Protein AF-A0A7S3GK81-F1 (afdb_monomer_lite)

Sequence (150 aa):
MAAMVVRIVAARHLLQRGFQVSLCLGKEPTREPFTTLRSLAQQNGALMVAGIGELFQNSDVVLDCVFGFSFRIGDGNDCGIRPPYDGIVRELARRSRKGFPILAVDVPSGWDVEKGDILATGYYPSGLCSLSVFTCLEEVTFFHFGLPKS

pLDDT: mean 75.1, std 20.11, range [24.05, 96.0]

InterPro domains:
  IPR004443 YjeF N-terminal domain [PF03853] (8-121)
  IPR004443 YjeF N-terminal domain [PS51385] (1-150)
  IPR036652 YjeF N-terminal domain superfamily [G3DSA:3.40.50.10260] (8-142)
  IPR036652 YjeF N-terminal domain superfamily [SSF64153] (8-133)

Foldseek 3Di:
DVLLVVVLVVLLVCLVVVDAAEDEDQDDDDDPPNVVSVVVSVVSHYHYDDDPVVCLVPDQEEEASPDAQPDDQDDPPDGFDDPPVLVVLLVQLVCVVVVRAYEYEHARPGAHNPHGNPVPSNHDHPYYHHDDDPDDPPDPPPPCPDDPDD

Organism: NCBI:txid652834

Secondary structure (DSSP, 8-state):
-HHHHHHHHHHHHHHTTT---EE--SS---STTHHHHHHHHHHTTPEE-S-HHHHTTS-S-EEE-S--TT--S-STT--SPPTTHHHHHHHHHHHHTTT--EEEESS-TT-BTTTB-TT------SEEE--SSS---TT-----------

Structure (mmCIF, N/CA/C/O backbone):
data_AF-A0A7S3GK81-F1
#
_entry.id   AF-A0A7S3GK81-F1
#
loop_
_atom_site.group_PDB
_atom_site.id
_atom_site.type_symbol
_atom_site.label_atom_id
_atom_site.label_alt_id
_atom_site.label_comp_id
_atom_site.label_asym_id
_atom_site.label_entity_id
_atom_site.label_seq_id
_atom_site.pdbx_PDB_ins_code
_atom_site.Cartn_x
_atom_site.Cartn_y
_atom_site.Cartn_z
_atom_site.occupancy
_atom_site.B_iso_or_equiv
_atom_site.auth_seq_id
_atom_site.auth_comp_id
_atom_site.auth_asym_id
_atom_site.auth_atom_id
_atom_site.pdbx_PDB_model_num
ATOM 1 N N . MET A 1 1 ? 8.875 8.539 -6.507 1.00 36.03 1 MET A N 1
ATOM 2 C CA . MET A 1 1 ? 8.961 9.653 -5.529 1.00 36.03 1 MET A CA 1
ATOM 3 C C . MET A 1 1 ? 7.574 10.227 -5.223 1.00 36.03 1 MET A C 1
ATOM 5 O O . MET A 1 1 ? 7.197 10.226 -4.060 1.00 36.03 1 MET A O 1
ATOM 9 N N . ALA A 1 2 ? 6.768 10.587 -6.232 1.00 30.19 2 ALA A N 1
ATOM 10 C CA . ALA A 1 2 ? 5.379 11.046 -6.054 1.00 30.19 2 ALA A CA 1
ATOM 11 C C . ALA A 1 2 ? 4.470 10.049 -5.298 1.00 30.19 2 ALA A C 1
ATOM 13 O O . ALA A 1 2 ? 3.745 10.442 -4.388 1.00 30.19 2 ALA A O 1
ATOM 14 N N . ALA A 1 3 ? 4.589 8.746 -5.583 1.00 38.22 3 ALA A N 1
ATOM 15 C CA . ALA A 1 3 ? 3.750 7.714 -4.966 1.00 38.22 3 ALA A CA 1
ATOM 16 C C . ALA A 1 3 ? 3.855 7.634 -3.431 1.00 38.22 3 ALA A C 1
ATOM 18 O O . ALA A 1 3 ? 2.890 7.232 -2.797 1.00 38.22 3 ALA A O 1
ATOM 19 N N . MET A 1 4 ? 4.988 8.016 -2.819 1.00 46.38 4 MET A N 1
ATOM 20 C CA . MET A 1 4 ? 5.152 8.001 -1.354 1.00 46.38 4 MET A CA 1
ATOM 21 C C . MET A 1 4 ? 4.519 9.233 -0.683 1.00 46.38 4 MET A C 1
ATOM 23 O O . MET A 1 4 ? 4.042 9.125 0.443 1.00 46.38 4 MET A O 1
ATOM 27 N N . VAL A 1 5 ? 4.435 10.371 -1.388 1.00 47.31 5 VAL A N 1
ATOM 28 C CA . VAL A 1 5 ? 3.735 11.576 -0.903 1.00 47.31 5 VAL A CA 1
ATOM 29 C C . VAL A 1 5 ? 2.234 11.305 -0.806 1.00 47.31 5 VAL A C 1
ATOM 31 O O . VAL A 1 5 ? 1.622 11.579 0.223 1.00 47.31 5 VAL A O 1
ATOM 34 N N . VAL A 1 6 ? 1.655 10.699 -1.848 1.00 56.12 6 VAL A N 1
ATOM 35 C CA . VAL A 1 6 ? 0.220 10.381 -1.926 1.00 56.12 6 VAL A CA 1
ATOM 36 C C . VAL A 1 6 ? -0.238 9.520 -0.743 1.00 56.12 6 VAL A C 1
ATOM 38 O O . VAL A 1 6 ? -1.256 9.836 -0.129 1.00 56.12 6 VAL A O 1
ATOM 41 N N . ARG A 1 7 ? 0.531 8.486 -0.360 1.00 68.94 7 ARG A N 1
ATOM 42 C CA . ARG A 1 7 ? 0.154 7.563 0.740 1.00 68.94 7 ARG A CA 1
ATOM 43 C C . ARG A 1 7 ? -0.020 8.299 2.061 1.00 68.94 7 ARG A C 1
ATOM 45 O O . ARG A 1 7 ? -0.989 8.076 2.777 1.00 68.94 7 ARG A O 1
ATOM 52 N N . ILE A 1 8 ? 0.931 9.177 2.378 1.00 67.81 8 ILE A N 1
ATOM 53 C CA . ILE A 1 8 ? 0.986 9.833 3.686 1.00 67.81 8 ILE A CA 1
ATOM 54 C C . ILE A 1 8 ? 0.012 11.019 3.748 1.00 67.81 8 ILE A C 1
ATOM 56 O O . ILE A 1 8 ? -0.610 11.269 4.780 1.00 67.81 8 ILE A O 1
ATOM 60 N N . VAL A 1 9 ? -0.194 11.713 2.627 1.00 75.00 9 VAL A N 1
ATOM 61 C CA . VAL A 1 9 ? -1.208 12.771 2.529 1.00 75.00 9 VAL A CA 1
ATOM 62 C C . VAL A 1 9 ? -2.621 12.195 2.661 1.00 75.00 9 VAL A C 1
ATOM 64 O O . VAL A 1 9 ? -3.424 12.749 3.416 1.00 75.00 9 VAL A O 1
ATOM 67 N N . ALA A 1 10 ? -2.918 11.071 1.998 1.00 76.12 10 ALA A N 1
ATOM 68 C CA . ALA A 1 10 ? -4.203 10.383 2.131 1.00 76.12 10 ALA A CA 1
ATOM 69 C C . ALA A 1 10 ? -4.480 9.984 3.590 1.00 76.12 10 ALA A C 1
ATOM 71 O O . ALA A 1 10 ? -5.554 10.276 4.113 1.00 76.12 10 ALA A O 1
ATOM 72 N N . ALA A 1 11 ? -3.480 9.424 4.276 1.00 74.69 11 ALA A N 1
ATOM 73 C CA . ALA A 1 11 ? -3.572 9.056 5.687 1.00 74.69 11 ALA A CA 1
ATOM 74 C C . ALA A 1 11 ? -3.976 10.236 6.585 1.00 74.69 11 ALA A C 1
ATOM 76 O O . ALA A 1 11 ? -4.930 10.135 7.355 1.00 74.69 11 ALA A O 1
ATOM 77 N N . ARG A 1 12 ? -3.318 11.394 6.431 1.00 77.62 12 ARG A N 1
ATOM 78 C CA . ARG A 1 12 ? -3.671 12.615 7.177 1.00 77.62 12 ARG A CA 1
ATOM 79 C C . ARG A 1 12 ? -5.117 13.049 6.913 1.00 77.62 12 ARG A C 1
ATOM 81 O O . ARG A 1 12 ? -5.823 13.445 7.835 1.00 77.62 12 ARG A O 1
ATOM 88 N N . HIS A 1 13 ? -5.562 12.983 5.662 1.00 80.56 13 HIS A N 1
ATOM 89 C CA . HIS A 1 13 ? -6.921 13.368 5.281 1.00 80.56 13 HIS A CA 1
ATOM 90 C C . HIS A 1 13 ? -8.006 12.415 5.794 1.00 80.56 13 HIS A C 1
ATOM 92 O O . HIS A 1 13 ? -9.138 12.861 5.989 1.00 80.56 13 HIS A O 1
ATOM 98 N N . LEU A 1 14 ? -7.685 11.137 5.992 1.00 81.38 14 LEU A N 1
ATOM 99 C CA . LEU A 1 14 ? -8.579 10.154 6.606 1.00 81.38 14 LEU A CA 1
ATOM 100 C C . LEU A 1 14 ? -8.689 10.382 8.118 1.00 81.38 14 LEU A C 1
ATOM 102 O O 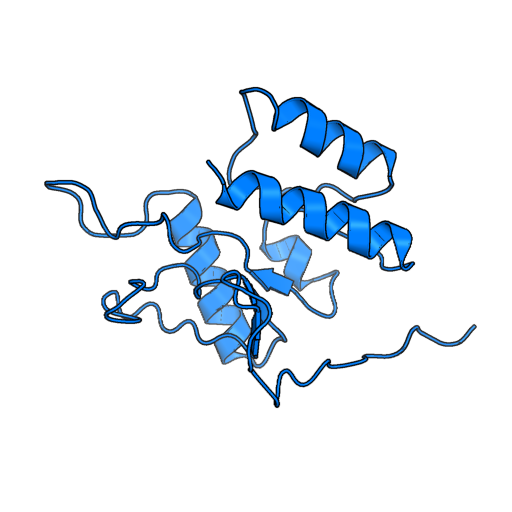. LEU A 1 14 ? -9.801 10.452 8.636 1.00 81.38 14 LEU A O 1
ATOM 106 N N . LEU A 1 15 ? -7.564 10.624 8.797 1.00 79.25 15 LEU A N 1
ATOM 107 C CA . LEU A 1 15 ? -7.544 10.973 10.225 1.00 79.25 15 LEU A CA 1
ATOM 108 C C . LEU A 1 15 ? -8.389 12.221 10.515 1.00 79.25 15 LEU A C 1
ATOM 110 O O . LEU A 1 15 ? -9.230 12.217 11.407 1.00 79.25 15 LEU A O 1
ATOM 114 N N . GLN A 1 16 ? -8.249 13.270 9.697 1.00 80.88 16 GLN A N 1
ATOM 115 C CA . GLN A 1 16 ? -9.050 14.498 9.817 1.00 80.88 16 GLN A CA 1
ATOM 116 C C . GLN A 1 16 ? -10.557 14.285 9.608 1.00 80.88 16 GLN A C 1
ATOM 118 O O . GLN A 1 16 ? -11.353 15.123 10.020 1.00 80.88 16 GLN A O 1
ATOM 123 N N . ARG A 1 17 ? -10.952 13.185 8.959 1.00 83.75 17 ARG A N 1
ATOM 124 C CA . ARG A 1 17 ? -12.353 12.796 8.753 1.00 83.75 17 ARG A CA 1
ATOM 125 C C . ARG A 1 17 ? -12.864 11.822 9.821 1.00 83.75 17 ARG A C 1
ATOM 127 O O . ARG A 1 17 ? -13.995 11.365 9.710 1.00 83.75 17 ARG A O 1
ATOM 134 N N . GLY A 1 18 ? -12.057 11.520 10.840 1.00 84.69 18 GLY A N 1
ATOM 135 C CA . GLY A 1 18 ? -12.430 10.652 11.958 1.00 84.69 18 GLY A CA 1
ATOM 136 C C . GLY A 1 18 ? -12.191 9.160 11.722 1.00 84.69 18 GLY A C 1
ATOM 137 O O . GLY A 1 18 ? -12.636 8.350 12.531 1.00 84.69 18 GLY A O 1
ATOM 138 N N . PHE A 1 19 ? -11.496 8.773 10.647 1.00 82.56 19 PHE A N 1
ATOM 139 C CA . PHE A 1 19 ? -11.122 7.374 10.434 1.00 82.56 19 PHE A CA 1
ATOM 140 C C . PHE A 1 19 ? -9.934 6.981 11.310 1.00 82.56 19 PHE A C 1
ATOM 142 O O . PHE A 1 19 ? -8.991 7.756 11.481 1.00 82.56 19 PHE A O 1
ATOM 149 N N . GLN A 1 20 ? -9.938 5.736 11.787 1.00 83.56 20 GLN A N 1
ATOM 150 C CA . GLN A 1 20 ? -8.742 5.112 12.343 1.00 83.56 20 GLN A CA 1
ATOM 151 C C . GLN A 1 20 ? -7.835 4.678 11.192 1.00 83.56 20 GLN A C 1
ATOM 153 O O . GLN A 1 20 ? -8.278 4.003 10.264 1.00 83.56 20 GLN A O 1
ATOM 158 N N . VAL A 1 21 ? -6.569 5.090 11.230 1.00 85.31 21 VAL A N 1
ATOM 159 C CA . VAL A 1 21 ? -5.626 4.834 10.139 1.00 85.31 21 VAL A CA 1
ATOM 160 C C . VAL A 1 21 ? -4.420 4.078 10.664 1.00 85.31 21 VAL A C 1
ATOM 162 O O . VAL A 1 21 ? -3.696 4.570 11.529 1.00 85.31 21 VAL A O 1
ATOM 165 N N . SER A 1 22 ? -4.176 2.912 10.071 1.00 86.06 22 SER A N 1
ATOM 166 C CA . SER A 1 22 ? -2.946 2.146 10.247 1.00 86.06 22 SER A CA 1
ATOM 167 C C . SER A 1 22 ? -2.071 2.263 8.999 1.00 86.06 22 SER A C 1
ATOM 169 O O . SER A 1 22 ? -2.560 2.184 7.872 1.00 86.06 22 SER A O 1
ATOM 171 N N . LEU A 1 23 ? -0.767 2.452 9.189 1.00 84.69 23 LEU A N 1
ATOM 172 C CA . LEU A 1 23 ? 0.220 2.616 8.127 1.00 84.69 23 LEU A CA 1
ATOM 173 C C . LEU A 1 23 ? 1.264 1.504 8.178 1.00 84.69 23 LEU A C 1
ATOM 175 O O . LEU A 1 23 ? 2.040 1.410 9.127 1.00 84.69 23 LEU A O 1
ATOM 179 N N . CYS A 1 24 ? 1.330 0.711 7.107 1.00 83.69 24 CYS A N 1
ATOM 180 C CA . CYS A 1 24 ? 2.445 -0.193 6.842 1.00 83.69 24 CYS A CA 1
ATOM 181 C C . CYS A 1 24 ? 3.315 0.397 5.733 1.00 83.69 24 CYS A C 1
ATOM 183 O O . CYS A 1 24 ? 2.849 0.628 4.614 1.00 83.69 24 CYS A O 1
ATOM 185 N N . LEU A 1 25 ? 4.587 0.642 6.033 1.00 80.88 25 LEU A N 1
ATOM 186 C CA . LEU A 1 25 ? 5.556 1.109 5.050 1.00 80.88 25 LEU A CA 1
ATOM 187 C C . LEU A 1 25 ? 6.423 -0.075 4.627 1.00 80.88 25 LEU A C 1
ATOM 189 O O . LEU A 1 25 ? 7.113 -0.661 5.451 1.00 80.88 25 LEU A O 1
ATOM 193 N N . GLY A 1 26 ? 6.430 -0.406 3.331 1.00 75.31 26 GLY A N 1
ATOM 194 C CA . GLY A 1 26 ? 7.291 -1.481 2.817 1.00 75.31 26 GLY A CA 1
ATOM 195 C C . GLY A 1 26 ? 8.787 -1.193 2.986 1.00 75.31 26 GLY A C 1
ATOM 196 O O . GLY A 1 26 ? 9.600 -2.109 3.020 1.00 75.31 26 GLY A O 1
ATOM 197 N N . LYS A 1 27 ? 9.159 0.084 3.116 1.00 80.00 27 LYS A N 1
ATOM 198 C CA . LYS A 1 27 ? 10.506 0.517 3.477 1.00 80.00 27 LYS A CA 1
ATOM 199 C C . LYS A 1 27 ? 10.433 1.818 4.260 1.00 80.00 27 LYS A C 1
ATOM 201 O O . LYS A 1 27 ? 9.642 2.701 3.927 1.00 80.00 27 LYS A O 1
ATOM 206 N N . GLU A 1 28 ? 11.304 1.943 5.251 1.00 80.25 28 GLU A N 1
ATOM 207 C CA . GLU A 1 28 ? 11.457 3.170 6.021 1.00 80.25 28 GLU A CA 1
ATOM 208 C C . GLU A 1 28 ? 11.939 4.335 5.134 1.00 80.25 28 GLU A C 1
ATOM 210 O O . GLU A 1 28 ? 12.927 4.181 4.400 1.00 80.25 28 GLU A O 1
ATOM 215 N N . PRO A 1 29 ? 11.256 5.498 5.156 1.00 81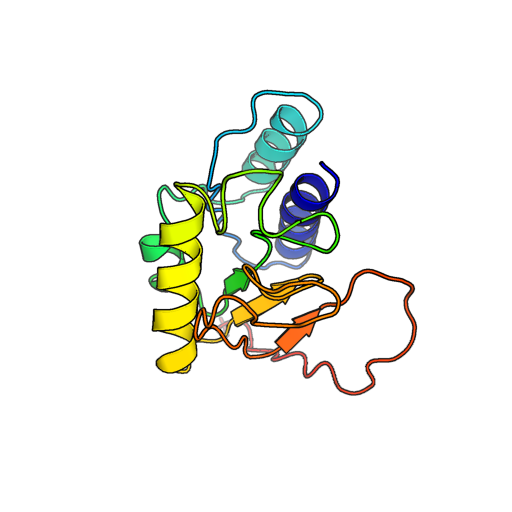.44 29 PRO A N 1
ATOM 216 C CA . PRO A 1 29 ? 11.710 6.672 4.431 1.00 81.44 29 PRO A CA 1
ATOM 217 C C . PRO A 1 29 ? 12.991 7.205 5.073 1.00 81.44 29 PRO A C 1
ATOM 219 O O . PRO A 1 29 ? 13.066 7.383 6.284 1.00 81.44 29 PRO A O 1
ATOM 222 N N . THR A 1 30 ? 13.995 7.496 4.248 1.00 83.00 30 THR A N 1
ATOM 223 C CA . THR A 1 30 ? 15.297 8.022 4.697 1.00 83.00 30 THR A CA 1
ATOM 224 C C . THR A 1 30 ? 15.613 9.411 4.150 1.00 83.00 30 THR A C 1
ATOM 226 O O . THR A 1 30 ? 16.681 9.951 4.415 1.00 83.00 30 THR A O 1
ATOM 229 N N . ARG A 1 31 ? 14.717 9.981 3.337 1.00 82.38 31 ARG A N 1
ATOM 230 C CA . ARG A 1 31 ? 14.918 11.261 2.651 1.00 82.38 31 ARG A CA 1
ATOM 231 C C . ARG A 1 31 ? 13.740 12.186 2.902 1.00 82.38 31 ARG A C 1
ATOM 233 O O . ARG A 1 31 ? 12.594 11.736 2.899 1.00 82.38 31 ARG A O 1
ATOM 240 N N . GLU A 1 32 ? 14.022 13.477 3.008 1.00 83.00 32 GLU A N 1
ATOM 241 C CA . GLU A 1 32 ? 12.988 14.507 2.986 1.00 83.00 32 GLU A CA 1
ATOM 242 C C . GLU A 1 32 ? 12.306 14.586 1.604 1.00 83.00 32 GLU A C 1
ATOM 244 O O . GLU A 1 32 ? 12.926 14.248 0.589 1.00 83.00 32 GLU A O 1
ATOM 249 N N . PRO A 1 33 ? 11.024 14.994 1.538 1.00 83.12 33 PRO A N 1
ATOM 250 C CA . PRO A 1 33 ? 10.151 15.375 2.661 1.00 83.12 33 PRO A CA 1
ATOM 251 C C . PRO A 1 33 ? 9.497 14.181 3.395 1.00 83.12 33 PRO A C 1
ATOM 253 O O . PRO A 1 33 ? 8.591 14.355 4.205 1.00 83.12 33 PRO A O 1
ATOM 256 N N . PHE A 1 34 ? 9.868 12.939 3.077 1.00 80.50 34 PHE A N 1
ATOM 257 C CA . PHE A 1 34 ? 9.091 11.755 3.464 1.00 80.50 34 PHE A CA 1
ATOM 258 C C . PHE A 1 34 ? 9.228 11.349 4.926 1.00 80.50 34 PHE A C 1
ATOM 260 O O . PHE A 1 34 ? 8.268 10.860 5.518 1.00 80.50 34 PHE A O 1
ATOM 267 N N . THR A 1 35 ? 10.410 11.552 5.495 1.00 85.62 35 THR A N 1
ATOM 268 C CA . THR A 1 35 ? 10.664 11.436 6.933 1.00 85.62 35 THR A CA 1
ATOM 269 C C . THR A 1 35 ? 9.756 12.390 7.704 1.00 85.62 35 THR A C 1
ATOM 271 O O . THR A 1 35 ? 9.003 11.931 8.562 1.00 85.62 35 THR A O 1
ATOM 274 N N . THR A 1 36 ? 9.704 13.669 7.310 1.00 86.06 36 THR A N 1
ATOM 275 C CA . THR A 1 36 ? 8.784 14.656 7.900 1.00 86.06 36 THR A CA 1
ATOM 276 C C . THR A 1 36 ? 7.321 14.247 7.745 1.00 86.06 36 THR A C 1
ATOM 278 O O . THR A 1 36 ? 6.569 14.254 8.717 1.00 86.06 36 THR A O 1
ATOM 281 N N . LEU A 1 37 ? 6.897 13.846 6.542 1.00 82.50 37 LEU A N 1
ATOM 282 C CA . LEU A 1 37 ? 5.512 13.432 6.300 1.00 82.50 37 LEU A CA 1
ATOM 283 C C . LEU A 1 37 ? 5.108 12.248 7.189 1.00 82.50 37 LEU A C 1
ATOM 285 O O . LEU A 1 37 ? 4.013 12.260 7.751 1.00 82.50 37 LEU A O 1
ATOM 289 N N . ARG A 1 38 ? 5.978 11.244 7.350 1.00 83.81 38 ARG A N 1
ATOM 290 C CA . ARG A 1 38 ? 5.725 10.104 8.243 1.00 83.81 38 ARG A CA 1
ATOM 291 C C . ARG A 1 38 ? 5.528 10.570 9.683 1.00 83.81 38 ARG A C 1
ATOM 293 O O . ARG A 1 38 ? 4.532 10.197 10.298 1.00 83.81 38 ARG A O 1
ATOM 300 N N . SER A 1 39 ? 6.439 11.395 10.198 1.00 88.19 39 SER A N 1
ATOM 301 C CA . SER A 1 39 ? 6.330 11.936 11.556 1.00 88.19 39 SER A CA 1
ATOM 302 C C . SER A 1 39 ? 5.032 12.718 11.746 1.00 88.19 39 SER A C 1
ATOM 304 O O . SER A 1 39 ? 4.350 12.528 12.749 1.00 88.19 39 SER A O 1
ATOM 306 N N . LEU A 1 40 ? 4.634 13.521 10.755 1.00 85.81 40 LEU A N 1
ATOM 307 C CA . LEU A 1 40 ? 3.360 14.239 10.777 1.00 85.81 40 LEU A CA 1
ATOM 308 C C . LEU A 1 40 ? 2.160 13.286 10.812 1.00 85.81 40 LEU A C 1
ATOM 310 O O . LEU A 1 40 ? 1.206 13.546 11.539 1.00 85.81 40 LEU A O 1
ATOM 314 N N . ALA A 1 41 ? 2.169 12.185 10.060 1.00 80.12 41 ALA A N 1
ATOM 315 C CA . ALA A 1 41 ? 1.077 11.213 10.114 1.00 80.12 41 ALA A CA 1
ATOM 316 C C . ALA A 1 41 ? 0.959 10.558 11.498 1.00 80.12 41 ALA A C 1
ATOM 318 O O . ALA A 1 41 ? -0.147 10.460 12.026 1.00 80.12 41 ALA A O 1
ATOM 319 N N . GLN A 1 42 ? 2.083 10.188 12.117 1.00 86.44 42 GLN A N 1
ATOM 320 C CA . GLN A 1 42 ? 2.099 9.637 13.476 1.00 86.44 42 GLN A CA 1
ATOM 321 C C . GLN A 1 42 ? 1.600 10.649 14.513 1.00 86.44 42 GLN A C 1
ATOM 323 O O . GLN A 1 42 ? 0.768 10.312 15.349 1.00 86.44 42 GLN A O 1
ATOM 328 N N . GLN A 1 43 ? 2.051 11.904 14.429 1.00 89.75 43 GLN A N 1
ATOM 329 C CA . GLN A 1 43 ? 1.597 12.983 15.316 1.00 89.75 43 GLN A CA 1
ATOM 330 C C . GLN A 1 43 ? 0.093 13.258 15.187 1.00 89.75 43 GLN A C 1
ATOM 332 O O . GLN A 1 43 ? -0.538 13.663 16.156 1.00 89.75 43 GLN A O 1
ATOM 337 N N . ASN A 1 44 ? -0.487 13.007 14.010 1.00 85.50 44 ASN A N 1
ATOM 338 C CA . ASN A 1 44 ? -1.926 13.116 13.771 1.00 85.50 44 ASN A CA 1
ATOM 339 C C . ASN A 1 44 ? -2.712 11.843 14.148 1.00 85.50 44 ASN A C 1
ATOM 341 O O . ASN A 1 44 ? -3.910 11.782 13.884 1.00 85.50 44 ASN A O 1
ATOM 345 N N . GLY A 1 45 ? -2.066 10.840 14.754 1.00 86.25 45 GLY A N 1
ATOM 346 C CA . GLY A 1 45 ? -2.727 9.645 15.283 1.00 86.25 45 GLY A CA 1
ATOM 347 C C . GLY A 1 45 ? -2.700 8.412 14.375 1.00 86.25 45 GLY A C 1
ATOM 348 O O . GLY A 1 45 ? -3.418 7.457 14.657 1.00 86.25 45 GLY A O 1
ATOM 349 N N . ALA A 1 46 ? -1.896 8.390 13.305 1.00 84.44 46 ALA A N 1
ATOM 350 C CA . ALA A 1 46 ? -1.700 7.161 12.531 1.00 84.44 46 ALA A CA 1
ATOM 351 C C . ALA A 1 46 ? -0.957 6.099 13.359 1.00 84.44 46 ALA A C 1
ATOM 353 O O . ALA A 1 46 ? 0.127 6.364 13.888 1.00 84.44 46 ALA A O 1
ATOM 354 N N . LEU A 1 47 ? -1.487 4.875 13.395 1.00 85.31 47 LEU A N 1
ATOM 355 C CA . LEU A 1 47 ? -0.808 3.726 13.987 1.00 85.31 47 LEU A CA 1
ATOM 356 C C . LEU A 1 47 ? 0.201 3.147 12.989 1.00 85.31 47 LEU A C 1
ATOM 358 O O . LEU A 1 47 ? -0.162 2.780 11.875 1.00 85.31 47 LEU A O 1
ATOM 362 N N . MET A 1 48 ? 1.470 3.035 13.374 1.00 82.44 48 MET A N 1
ATOM 363 C CA . MET A 1 48 ? 2.467 2.356 12.541 1.00 82.44 48 MET A CA 1
ATOM 364 C C . MET A 1 48 ? 2.418 0.857 12.801 1.00 82.44 48 MET A C 1
ATOM 366 O O . MET A 1 48 ? 2.585 0.435 13.942 1.00 82.44 48 MET A O 1
ATOM 370 N N . VAL A 1 49 ? 2.250 0.065 11.745 1.00 82.19 49 VAL A N 1
ATOM 371 C CA . VAL A 1 49 ? 2.227 -1.399 11.835 1.00 82.19 49 VAL A CA 1
ATOM 372 C C . VAL A 1 49 ? 3.404 -2.003 11.083 1.00 82.19 49 VAL A C 1
ATOM 374 O O . VAL A 1 49 ? 3.829 -1.500 10.036 1.00 82.19 49 VAL A O 1
ATOM 377 N N . ALA A 1 50 ? 3.946 -3.092 11.622 1.00 77.56 50 ALA A N 1
ATOM 378 C CA . ALA A 1 50 ? 5.204 -3.659 11.140 1.00 77.56 50 ALA A CA 1
ATOM 379 C C . ALA A 1 50 ? 5.046 -4.425 9.820 1.00 77.56 50 ALA A C 1
ATOM 381 O O . ALA A 1 50 ? 6.007 -4.572 9.064 1.00 77.56 50 ALA A O 1
ATOM 382 N N . GLY A 1 51 ? 3.841 -4.913 9.521 1.00 77.50 51 GLY A N 1
ATOM 383 C CA . GLY A 1 51 ? 3.610 -5.736 8.345 1.00 77.50 51 GLY A CA 1
ATOM 384 C C . GLY A 1 51 ? 2.182 -5.684 7.830 1.00 77.50 51 GLY A C 1
ATOM 385 O O . GLY A 1 51 ? 1.225 -5.426 8.554 1.00 77.50 51 GLY A O 1
ATOM 386 N N . ILE A 1 52 ? 2.041 -5.999 6.545 1.00 82.12 52 ILE A N 1
ATOM 387 C CA . ILE A 1 52 ? 0.749 -6.013 5.860 1.00 82.12 52 ILE A CA 1
ATOM 388 C C . ILE A 1 52 ? -0.229 -7.046 6.449 1.00 82.12 52 ILE A C 1
ATOM 390 O O . ILE A 1 52 ? -1.439 -6.851 6.401 1.00 82.12 52 ILE A O 1
ATOM 394 N N . GLY A 1 53 ? 0.273 -8.124 7.060 1.00 83.50 53 GLY A N 1
ATOM 395 C CA . GLY A 1 53 ? -0.570 -9.110 7.740 1.00 83.50 53 GLY A CA 1
ATOM 396 C C . GLY A 1 53 ? -1.383 -8.511 8.892 1.00 83.50 53 GLY A C 1
ATOM 397 O O . GLY A 1 53 ? -2.554 -8.854 9.035 1.00 83.50 53 GLY A O 1
ATOM 398 N N . GLU A 1 54 ? -0.775 -7.593 9.649 1.00 80.19 54 GLU A N 1
ATOM 399 C CA . GLU A 1 54 ? -1.400 -6.870 10.762 1.00 80.19 54 GLU A CA 1
ATOM 400 C C . GLU A 1 54 ? -2.446 -5.865 10.259 1.00 80.19 54 GLU A C 1
ATOM 402 O O . GLU A 1 54 ? -3.536 -5.794 10.824 1.00 80.19 54 GLU A O 1
ATOM 407 N N . LEU A 1 55 ? -2.180 -5.173 9.137 1.00 82.50 55 LEU A N 1
ATOM 408 C CA . LEU A 1 55 ? -3.182 -4.314 8.484 1.00 82.50 55 LEU A CA 1
ATOM 409 C C . LEU A 1 55 ? -4.466 -5.091 8.198 1.00 82.50 55 LEU A C 1
ATOM 411 O O . LEU A 1 55 ? -5.551 -4.678 8.579 1.00 82.50 55 LEU A O 1
ATOM 415 N N . PHE A 1 56 ? -4.345 -6.256 7.569 1.00 83.38 56 PHE A N 1
ATOM 416 C CA . PHE A 1 56 ? -5.510 -7.050 7.194 1.00 83.38 56 PHE A CA 1
ATOM 417 C C . PHE A 1 56 ? -6.237 -7.731 8.363 1.00 83.38 56 PHE A C 1
ATOM 419 O O . PHE A 1 56 ? -7.277 -8.350 8.142 1.00 83.38 56 PHE A O 1
ATOM 426 N N . GLN A 1 57 ? -5.667 -7.732 9.566 1.00 83.69 57 GLN A N 1
ATOM 427 C CA . GLN A 1 57 ? -6.342 -8.232 10.767 1.00 83.69 57 GLN A CA 1
ATOM 428 C C . GLN A 1 57 ? -7.125 -7.124 11.472 1.00 83.69 57 GLN A C 1
ATOM 430 O O . GLN A 1 57 ? -8.171 -7.402 12.048 1.00 83.69 57 GLN A O 1
ATOM 435 N N . ASN A 1 58 ? -6.634 -5.886 11.389 1.00 79.75 58 ASN A N 1
ATOM 436 C CA . ASN A 1 58 ? -7.105 -4.753 12.183 1.00 79.75 58 ASN A CA 1
ATOM 437 C C . ASN A 1 58 ? -7.721 -3.642 11.319 1.00 79.75 58 ASN A C 1
ATOM 439 O O . ASN A 1 58 ? -7.688 -2.471 11.691 1.00 79.75 58 ASN A O 1
ATOM 443 N N . SER A 1 59 ? -8.195 -3.955 10.115 1.00 82.69 59 SER A N 1
ATOM 444 C CA . SER A 1 59 ? -8.787 -2.967 9.209 1.00 82.69 59 SER A CA 1
ATOM 445 C C . SER A 1 59 ? -9.971 -3.560 8.463 1.00 82.69 59 SER A C 1
ATOM 447 O O . SER A 1 59 ? -9.949 -4.731 8.092 1.00 82.69 59 SER A O 1
ATOM 449 N N . ASP A 1 60 ? -10.975 -2.727 8.207 1.00 86.19 60 ASP A N 1
ATOM 450 C CA . ASP A 1 60 ? -12.154 -3.089 7.411 1.00 86.19 60 ASP A CA 1
ATOM 451 C C . ASP A 1 60 ? -11.890 -2.960 5.902 1.00 86.19 60 ASP A C 1
ATOM 453 O O . ASP A 1 60 ? -12.488 -3.655 5.082 1.00 86.19 60 ASP A O 1
ATOM 457 N N . VAL A 1 61 ? -10.969 -2.066 5.531 1.00 87.69 61 VAL A N 1
ATOM 458 C CA . VAL A 1 61 ? -10.555 -1.789 4.153 1.00 87.69 61 VAL A CA 1
ATOM 459 C C . VAL A 1 61 ? -9.061 -1.490 4.107 1.00 87.69 61 VAL A C 1
ATOM 461 O O . VAL A 1 61 ? -8.513 -0.861 5.013 1.00 87.69 61 VAL A O 1
ATOM 464 N N . VAL A 1 62 ? -8.392 -1.921 3.038 1.00 88.81 62 VAL A N 1
ATOM 465 C CA . VAL A 1 62 ? -6.984 -1.594 2.782 1.00 88.81 62 VAL A CA 1
ATOM 466 C C . VAL A 1 62 ? -6.873 -0.720 1.540 1.00 88.81 62 VAL A C 1
ATOM 468 O O . VAL A 1 62 ? -7.419 -1.038 0.487 1.00 88.81 62 VAL A O 1
ATOM 471 N N . LEU A 1 63 ? -6.129 0.379 1.662 1.00 89.81 63 LEU A N 1
ATOM 472 C CA . LEU A 1 63 ? -5.719 1.184 0.517 1.00 89.81 63 LEU A CA 1
ATOM 473 C C . LEU A 1 63 ? -4.381 0.664 -0.006 1.00 89.81 63 LEU A C 1
ATOM 475 O O . LEU A 1 63 ? -3.354 0.751 0.672 1.00 89.81 63 LEU A O 1
ATOM 479 N N . ASP A 1 64 ? -4.391 0.129 -1.219 1.00 89.94 64 ASP A N 1
ATOM 480 C CA . ASP A 1 64 ? -3.175 -0.214 -1.933 1.00 89.94 64 ASP A CA 1
ATOM 481 C C . ASP A 1 64 ? -2.584 1.042 -2.572 1.00 89.94 64 ASP A C 1
ATOM 483 O O . ASP A 1 64 ? -3.017 1.506 -3.623 1.00 89.94 64 ASP A O 1
ATOM 487 N N . CYS A 1 65 ? -1.559 1.573 -1.915 1.00 87.06 65 CYS A N 1
ATOM 488 C CA . CYS A 1 65 ? -0.758 2.676 -2.427 1.00 87.06 65 CYS A CA 1
ATOM 489 C C . CYS A 1 65 ? 0.677 2.229 -2.758 1.00 87.06 65 CYS A C 1
ATOM 491 O O . CYS A 1 65 ? 1.573 3.073 -2.782 1.00 87.06 65 CYS A O 1
ATOM 493 N N . VAL A 1 66 ? 0.960 0.926 -2.906 1.00 84.56 66 VAL A N 1
ATOM 494 C CA . VAL A 1 66 ? 2.336 0.376 -2.902 1.00 84.56 66 VAL A CA 1
ATOM 495 C C . VAL A 1 66 ? 3.122 0.752 -4.157 1.00 84.56 66 VAL A C 1
ATOM 497 O O . VAL A 1 66 ? 4.314 1.060 -4.053 1.00 84.56 66 VAL A O 1
ATOM 500 N N . PHE A 1 67 ? 2.462 0.829 -5.305 1.00 84.44 67 PHE A N 1
ATOM 501 C CA . PHE A 1 67 ? 2.971 1.392 -6.550 1.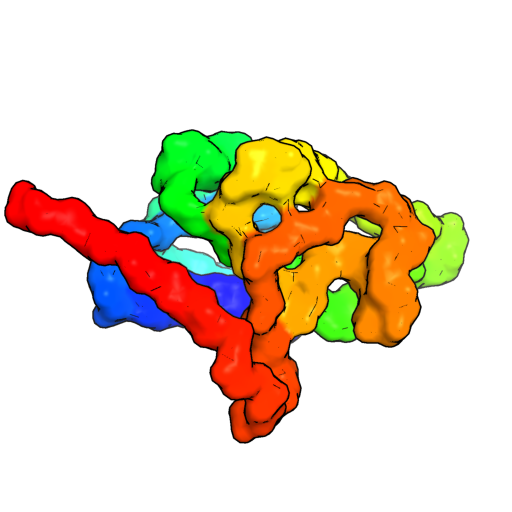00 84.44 67 PHE A CA 1
ATOM 502 C C . PHE A 1 67 ? 1.948 2.373 -7.141 1.00 84.44 67 PHE A C 1
ATOM 504 O O . PHE A 1 67 ? 0.861 2.540 -6.609 1.00 84.44 67 PHE A O 1
ATOM 511 N N . GLY A 1 68 ? 2.349 3.108 -8.172 1.00 77.88 68 GLY A N 1
ATOM 512 C CA . GLY A 1 68 ? 1.496 4.041 -8.916 1.00 77.88 68 GLY A CA 1
ATOM 513 C C . GLY A 1 68 ? 2.070 4.223 -10.320 1.00 77.88 68 GLY A C 1
ATOM 514 O O . GLY A 1 68 ? 3.018 3.520 -10.669 1.00 77.88 68 GLY A O 1
ATOM 515 N N . PHE A 1 69 ? 1.594 5.195 -11.096 1.00 76.31 69 PHE A N 1
ATOM 516 C CA . PHE A 1 69 ? 1.911 5.376 -12.522 1.00 76.31 69 PHE A CA 1
ATOM 517 C C . PHE A 1 69 ? 3.414 5.458 -12.847 1.00 76.31 69 PHE A C 1
ATOM 519 O O . PHE A 1 69 ? 3.849 5.168 -13.961 1.00 76.31 69 PHE A O 1
ATOM 526 N N . SER A 1 70 ? 4.237 5.886 -11.883 1.00 72.19 70 SER A N 1
ATOM 527 C CA . SER A 1 70 ? 5.691 5.979 -12.052 1.00 72.19 70 SER A CA 1
ATOM 528 C C . SER A 1 70 ? 6.412 4.634 -11.909 1.00 72.19 70 SER A C 1
ATOM 530 O O . SER A 1 70 ? 7.628 4.580 -12.077 1.00 72.19 70 SER A O 1
ATOM 532 N N . PHE A 1 71 ? 5.706 3.574 -11.510 1.00 75.56 71 PHE A N 1
ATOM 533 C CA . PHE A 1 71 ? 6.269 2.235 -11.433 1.00 75.56 71 PHE A CA 1
ATOM 534 C C . PHE A 1 71 ? 6.488 1.688 -12.842 1.00 75.56 71 PHE A C 1
ATOM 536 O O . PHE A 1 71 ? 5.678 1.875 -13.752 1.00 75.56 71 PHE A O 1
ATOM 543 N N . ARG A 1 72 ? 7.633 1.040 -13.019 1.00 74.06 72 ARG A N 1
ATOM 544 C CA . ARG A 1 72 ? 8.006 0.345 -14.243 1.00 74.06 72 ARG A CA 1
ATOM 545 C C . ARG A 1 72 ? 8.350 -1.077 -13.850 1.00 74.06 72 ARG A C 1
ATOM 547 O O . ARG A 1 72 ? 9.093 -1.289 -12.889 1.00 74.06 72 ARG A O 1
ATOM 554 N N . ILE A 1 73 ? 7.768 -2.032 -14.563 1.00 70.50 73 ILE A N 1
ATOM 555 C CA . ILE A 1 73 ? 8.064 -3.444 -14.368 1.00 70.50 73 ILE A CA 1
ATOM 556 C C . ILE A 1 73 ? 9.444 -3.701 -14.967 1.00 70.50 73 ILE A C 1
ATOM 558 O O . ILE A 1 73 ? 9.589 -3.841 -16.177 1.00 70.50 73 ILE A O 1
ATOM 562 N N . GLY A 1 74 ? 10.448 -3.726 -14.092 1.00 65.31 74 GLY A N 1
ATOM 563 C CA . GLY A 1 74 ? 11.842 -3.926 -14.466 1.00 65.31 74 GLY A CA 1
ATOM 564 C C . GLY A 1 74 ? 12.521 -2.700 -15.083 1.00 65.31 74 GLY A C 1
ATOM 565 O O . GLY A 1 74 ? 11.911 -1.893 -15.784 1.00 65.31 74 GLY A O 1
ATOM 566 N N . ASP A 1 75 ? 13.818 -2.572 -14.817 1.00 53.00 75 ASP A N 1
ATOM 567 C CA . ASP A 1 75 ? 14.744 -1.688 -15.517 1.00 53.00 75 ASP A CA 1
ATOM 568 C C . ASP A 1 75 ? 15.966 -2.508 -15.971 1.00 53.00 75 ASP A C 1
ATOM 570 O O . ASP A 1 75 ? 16.791 -2.946 -15.173 1.00 53.00 75 ASP A O 1
ATOM 574 N N . GLY A 1 76 ? 16.075 -2.784 -17.273 1.00 60.25 76 GLY A N 1
ATOM 575 C CA . GLY A 1 76 ? 17.166 -3.605 -17.815 1.00 60.25 76 GLY A CA 1
ATOM 576 C C . GLY A 1 76 ? 16.964 -5.115 -17.615 1.00 60.25 76 GLY A C 1
ATOM 577 O O . GLY A 1 76 ? 15.974 -5.663 -18.087 1.00 60.25 76 GLY A O 1
ATOM 578 N N . ASN A 1 77 ? 17.921 -5.796 -16.968 1.00 51.78 77 ASN A N 1
ATOM 579 C CA . ASN A 1 77 ? 17.998 -7.269 -16.886 1.00 51.78 77 ASN A CA 1
ATOM 580 C C . ASN A 1 77 ? 17.100 -7.918 -15.813 1.00 51.78 77 ASN A C 1
ATOM 582 O O . ASN A 1 77 ? 17.068 -9.143 -15.719 1.00 51.78 77 ASN A O 1
ATOM 586 N N . ASP A 1 78 ? 16.397 -7.134 -14.994 1.00 58.12 78 ASP A N 1
ATOM 587 C CA . ASP A 1 78 ? 15.522 -7.654 -13.939 1.00 58.12 78 ASP A CA 1
ATOM 588 C C . ASP A 1 78 ? 14.053 -7.495 -14.322 1.00 58.12 78 ASP A C 1
ATOM 590 O O . ASP A 1 78 ? 13.542 -6.380 -14.417 1.00 58.12 78 ASP A O 1
ATOM 594 N N . CYS A 1 79 ? 13.353 -8.615 -14.486 1.00 65.00 79 CYS A N 1
ATOM 595 C CA . CYS A 1 79 ? 11.910 -8.637 -14.685 1.00 65.00 79 CYS A CA 1
ATOM 596 C C . CYS A 1 79 ? 11.204 -8.902 -13.349 1.00 65.00 79 CYS A C 1
ATOM 598 O O . CYS A 1 79 ? 11.351 -9.978 -12.772 1.00 65.00 79 CYS A O 1
ATOM 600 N N . GLY A 1 80 ? 10.398 -7.947 -12.874 1.00 80.44 80 GLY A N 1
ATOM 601 C CA . GLY A 1 80 ? 9.433 -8.185 -11.797 1.00 80.44 80 GLY A CA 1
ATOM 602 C C . GLY A 1 80 ? 9.488 -7.212 -10.621 1.00 80.44 80 GLY A C 1
ATOM 603 O O . GLY A 1 80 ? 10.158 -6.179 -10.637 1.00 80.44 80 GLY A O 1
ATOM 604 N N . ILE A 1 81 ? 8.717 -7.547 -9.587 1.00 86.06 81 ILE A N 1
ATOM 605 C CA . ILE A 1 81 ? 8.587 -6.759 -8.361 1.00 86.06 81 ILE A CA 1
ATOM 606 C C . ILE A 1 81 ? 9.725 -7.148 -7.415 1.00 86.06 81 ILE A C 1
ATOM 608 O O . ILE A 1 81 ? 9.877 -8.316 -7.069 1.00 86.06 81 ILE A O 1
ATOM 612 N N . ARG A 1 82 ? 10.532 -6.173 -6.988 1.00 84.75 82 ARG A N 1
ATOM 613 C CA . ARG A 1 82 ? 11.682 -6.419 -6.105 1.00 84.75 82 ARG A CA 1
ATOM 614 C C . ARG A 1 82 ? 11.251 -6.552 -4.632 1.00 84.75 82 ARG A C 1
ATOM 616 O O . ARG A 1 82 ? 10.333 -5.839 -4.208 1.00 84.75 82 ARG A O 1
ATOM 623 N N . PRO A 1 83 ? 11.952 -7.360 -3.817 1.00 82.69 83 PRO A N 1
ATOM 624 C CA . PRO A 1 83 ? 11.743 -7.382 -2.373 1.00 82.69 83 PRO A CA 1
ATOM 625 C C . PRO A 1 83 ? 11.939 -6.014 -1.701 1.00 82.69 83 PRO A C 1
ATOM 627 O O . PRO A 1 83 ? 12.788 -5.229 -2.136 1.00 82.69 83 PRO A O 1
ATOM 630 N N . PRO A 1 84 ? 11.173 -5.702 -0.636 1.00 82.94 84 PRO A N 1
ATOM 631 C CA . PRO A 1 84 ? 10.147 -6.542 0.007 1.00 82.94 84 PRO A CA 1
ATOM 632 C C . PRO A 1 84 ? 8.741 -6.421 -0.619 1.00 82.94 84 PRO A C 1
ATOM 634 O O . PRO A 1 84 ? 7.766 -6.945 -0.079 1.00 82.94 84 PRO A O 1
ATOM 637 N N . TYR A 1 85 ? 8.597 -5.691 -1.727 1.00 85.88 85 TYR A N 1
ATOM 638 C CA . TYR A 1 85 ? 7.289 -5.352 -2.295 1.00 85.88 85 TYR A CA 1
ATOM 639 C C . TYR A 1 85 ? 6.599 -6.531 -2.987 1.00 85.88 85 TYR A C 1
ATOM 641 O O . TYR A 1 85 ? 5.375 -6.556 -3.083 1.00 85.88 85 TYR A O 1
ATOM 649 N N . ASP A 1 86 ? 7.359 -7.534 -3.418 1.00 88.44 86 ASP A N 1
ATOM 650 C CA . ASP A 1 86 ? 6.834 -8.787 -3.959 1.00 88.44 86 ASP A CA 1
ATOM 651 C C . ASP A 1 86 ? 5.983 -9.539 -2.920 1.00 88.44 86 ASP A C 1
ATOM 653 O O . ASP A 1 86 ? 4.912 -10.055 -3.238 1.00 88.44 86 ASP A O 1
ATOM 657 N N . GLY A 1 87 ? 6.426 -9.570 -1.658 1.00 88.88 87 GLY A N 1
ATOM 658 C CA . GLY A 1 87 ? 5.683 -10.167 -0.549 1.00 88.88 87 GLY A CA 1
ATOM 659 C C . GLY A 1 87 ? 4.394 -9.405 -0.246 1.00 88.88 87 GLY A C 1
ATOM 660 O O . GLY A 1 87 ? 3.358 -10.016 0.013 1.00 88.88 87 GLY A O 1
ATOM 661 N N . ILE A 1 88 ? 4.443 -8.076 -0.350 1.00 89.62 88 ILE A N 1
ATOM 662 C CA . ILE A 1 88 ? 3.280 -7.202 -0.173 1.00 89.62 88 ILE A CA 1
ATOM 663 C C . ILE A 1 88 ? 2.230 -7.487 -1.255 1.00 89.62 88 ILE A C 1
ATOM 665 O O . ILE A 1 88 ? 1.074 -7.744 -0.924 1.00 89.62 88 ILE A O 1
ATOM 669 N N . VAL A 1 89 ? 2.625 -7.524 -2.533 1.00 91.50 89 VAL A N 1
ATOM 670 C CA . VAL A 1 89 ? 1.700 -7.799 -3.648 1.00 91.50 89 VAL A CA 1
ATOM 671 C C . VAL A 1 89 ? 1.129 -9.216 -3.580 1.00 91.50 89 VAL A C 1
ATOM 673 O O . VAL A 1 89 ? -0.066 -9.405 -3.802 1.00 91.50 89 VAL A O 1
ATOM 676 N N . ARG A 1 90 ? 1.925 -10.212 -3.168 1.00 93.38 90 ARG A N 1
ATOM 677 C CA . ARG A 1 90 ? 1.419 -11.573 -2.919 1.00 93.38 90 ARG A CA 1
ATOM 678 C C . ARG A 1 90 ? 0.332 -11.608 -1.844 1.00 93.38 90 ARG A C 1
ATOM 680 O O . ARG A 1 90 ? -0.650 -12.338 -1.993 1.00 93.38 90 ARG A O 1
ATOM 687 N N . GLU A 1 91 ? 0.474 -10.827 -0.776 1.00 92.62 91 GLU A N 1
ATOM 688 C CA . GLU A 1 91 ? -0.548 -10.745 0.269 1.00 92.62 91 GLU A CA 1
ATOM 689 C C . GLU A 1 91 ? -1.806 -10.002 -0.215 1.00 92.62 91 GLU A C 1
ATOM 691 O O . GLU A 1 91 ? -2.913 -10.489 0.027 1.00 92.62 91 GLU A O 1
ATOM 696 N N . LEU A 1 92 ? -1.660 -8.903 -0.969 1.00 93.12 92 LEU A N 1
ATOM 697 C CA . LEU A 1 92 ? -2.783 -8.216 -1.631 1.00 93.12 92 LEU A CA 1
ATOM 698 C C . LEU A 1 92 ? -3.566 -9.183 -2.541 1.00 93.12 92 LEU A C 1
ATOM 700 O O . LEU A 1 92 ? -4.793 -9.285 -2.447 1.00 93.12 92 LEU A O 1
ATOM 704 N N . ALA A 1 93 ? -2.868 -9.973 -3.363 1.00 95.25 93 ALA A N 1
ATOM 705 C CA . ALA A 1 93 ? -3.464 -10.998 -4.224 1.00 95.25 93 ALA A CA 1
ATOM 706 C C . ALA A 1 93 ? -4.176 -12.100 -3.422 1.00 95.25 93 ALA A C 1
ATOM 708 O O . ALA A 1 93 ? -5.246 -12.589 -3.786 1.00 95.25 93 ALA A O 1
ATOM 709 N N . ARG A 1 94 ? -3.595 -12.532 -2.297 1.00 96.00 94 ARG A N 1
ATOM 710 C CA . ARG A 1 94 ? -4.212 -13.541 -1.425 1.00 96.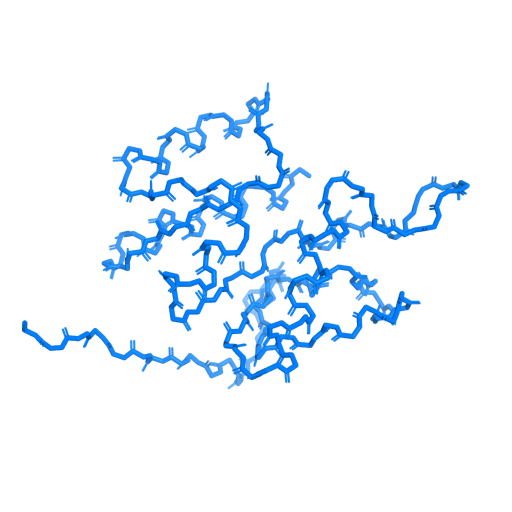00 94 ARG A CA 1
ATOM 711 C C . ARG A 1 94 ? -5.502 -13.028 -0.788 1.00 96.00 94 ARG A C 1
ATOM 713 O O . ARG A 1 94 ? -6.451 -13.796 -0.651 1.00 96.00 94 ARG A O 1
ATOM 720 N N . ARG A 1 95 ? -5.526 -11.765 -0.364 1.00 93.44 95 ARG A N 1
ATOM 721 C CA . ARG A 1 95 ? -6.652 -11.154 0.355 1.00 93.44 95 ARG A CA 1
ATOM 722 C C . ARG A 1 95 ? -7.777 -10.727 -0.580 1.00 93.44 95 ARG A C 1
ATOM 724 O O . ARG A 1 95 ? -8.926 -11.037 -0.281 1.00 93.44 95 ARG A O 1
ATOM 731 N N . SER A 1 96 ? -7.451 -10.152 -1.736 1.00 93.06 96 SER A N 1
ATOM 732 C CA . SER A 1 96 ? -8.435 -9.861 -2.793 1.00 93.06 96 SER A CA 1
ATOM 733 C C . SER A 1 96 ? -9.174 -11.120 -3.248 1.00 93.06 96 SER A C 1
ATOM 735 O O . SER A 1 96 ? -10.399 -11.130 -3.270 1.00 93.06 96 SER A O 1
ATOM 737 N N . ARG A 1 97 ? -8.466 -12.235 -3.490 1.00 94.19 97 ARG A N 1
ATOM 738 C CA . ARG A 1 97 ? -9.102 -13.526 -3.832 1.00 94.19 97 ARG A CA 1
ATOM 739 C C . ARG A 1 97 ? -10.043 -14.066 -2.753 1.00 94.19 97 ARG A C 1
ATOM 741 O O . ARG A 1 97 ? -10.932 -14.849 -3.060 1.00 94.19 97 ARG A O 1
ATOM 748 N N . LYS A 1 98 ? -9.844 -13.669 -1.495 1.00 94.69 98 LYS A N 1
ATOM 749 C CA . LYS A 1 98 ? -10.732 -14.006 -0.372 1.00 94.69 98 LYS A CA 1
ATOM 750 C C . LYS A 1 98 ? -11.890 -13.015 -0.203 1.00 94.69 98 LYS A C 1
ATOM 752 O O . LYS A 1 98 ? -12.640 -13.146 0.756 1.00 94.69 98 LYS A O 1
ATOM 757 N N . GLY A 1 99 ? -12.023 -12.034 -1.095 1.00 91.38 99 GLY A N 1
ATOM 758 C CA . GLY A 1 99 ? -13.073 -11.018 -1.053 1.00 91.38 99 GLY A CA 1
ATOM 759 C C . GLY A 1 99 ? -12.828 -9.895 -0.045 1.00 91.38 99 GLY A C 1
ATOM 760 O O . GLY A 1 99 ? -13.763 -9.169 0.274 1.00 91.38 99 GLY A O 1
ATOM 761 N N . PHE A 1 100 ? -11.606 -9.741 0.480 1.00 89.06 100 PHE A N 1
ATOM 762 C CA . PHE A 1 100 ? -11.308 -8.630 1.386 1.00 89.06 100 PHE A CA 1
ATOM 763 C C . PHE A 1 100 ? -11.337 -7.290 0.619 1.00 89.06 100 PHE A C 1
ATOM 765 O O . PHE A 1 100 ? -10.719 -7.222 -0.449 1.00 89.06 100 PHE A O 1
ATOM 772 N N . PRO A 1 101 ? -11.975 -6.224 1.146 1.00 89.50 101 PRO A N 1
ATOM 773 C CA . PRO A 1 101 ? -12.043 -4.925 0.476 1.00 89.50 101 PRO A CA 1
ATOM 774 C C . PRO A 1 101 ? -10.670 -4.256 0.322 1.00 89.50 101 PRO A C 1
ATOM 776 O O . PRO A 1 101 ? -10.031 -3.867 1.303 1.00 89.50 101 PRO A O 1
ATOM 779 N N . ILE A 1 102 ? -10.218 -4.092 -0.923 1.00 89.75 102 ILE A N 1
ATOM 780 C CA . ILE A 1 102 ? -8.965 -3.392 -1.245 1.00 89.75 102 ILE A CA 1
ATOM 781 C C . ILE A 1 102 ? -9.242 -2.329 -2.305 1.00 89.75 102 ILE A C 1
ATOM 783 O O . ILE A 1 102 ? -9.793 -2.646 -3.356 1.00 89.75 102 ILE A O 1
ATOM 787 N N . LEU A 1 103 ? -8.837 -1.084 -2.059 1.00 90.19 103 LEU A N 1
ATOM 788 C CA . LEU A 1 103 ? -8.907 -0.008 -3.050 1.00 90.19 103 LEU A CA 1
ATOM 789 C C . LEU A 1 103 ? -7.498 0.322 -3.532 1.00 90.19 103 LEU A C 1
ATOM 791 O O . LEU A 1 103 ? -6.664 0.760 -2.740 1.00 90.19 103 LEU A O 1
ATOM 795 N N . ALA A 1 104 ? -7.232 0.118 -4.818 1.00 89.62 104 ALA A N 1
ATOM 796 C CA . ALA A 1 104 ? -5.971 0.525 -5.419 1.00 89.62 104 ALA A CA 1
ATOM 797 C C . ALA A 1 104 ? -5.976 2.024 -5.687 1.00 89.62 104 ALA A C 1
ATOM 799 O O . ALA A 1 104 ? -6.958 2.577 -6.174 1.00 89.62 104 ALA A O 1
ATOM 800 N N . VAL A 1 105 ? -4.872 2.689 -5.381 1.00 86.25 105 VAL A N 1
ATOM 801 C CA . VAL A 1 105 ? -4.666 4.089 -5.725 1.00 86.25 105 VAL A CA 1
ATOM 802 C C . VAL A 1 105 ? -3.843 4.148 -6.996 1.00 86.25 105 VAL A C 1
ATOM 804 O O . VAL A 1 105 ? -2.744 3.605 -7.054 1.00 86.25 105 VAL A O 1
ATOM 807 N N . ASP A 1 106 ? -4.371 4.865 -7.981 1.00 85.19 106 ASP A N 1
ATOM 808 C CA . ASP A 1 106 ? -3.785 5.124 -9.290 1.00 85.19 106 ASP A CA 1
ATOM 809 C C . ASP A 1 106 ? -3.696 3.887 -10.197 1.00 85.19 106 ASP A C 1
ATOM 811 O O . ASP A 1 106 ? -4.398 3.818 -11.202 1.00 85.19 106 ASP A O 1
ATOM 815 N N . VAL A 1 107 ? -2.910 2.878 -9.817 1.00 86.56 107 VAL A N 1
ATOM 816 C CA . VAL A 1 107 ? -2.755 1.614 -10.553 1.00 86.56 107 VAL A CA 1
ATOM 817 C C . VAL A 1 107 ? -2.643 0.465 -9.546 1.00 86.56 107 VAL A C 1
ATOM 819 O O . VAL A 1 107 ? -1.924 0.621 -8.556 1.00 86.56 107 VAL A O 1
ATOM 822 N N . PRO A 1 108 ? -3.294 -0.697 -9.765 1.00 91.19 108 PRO A N 1
ATOM 823 C CA . PRO A 1 108 ? -3.102 -1.862 -8.907 1.00 91.19 108 PRO A CA 1
ATOM 824 C C . PRO A 1 108 ? -1.623 -2.244 -8.822 1.00 91.19 108 PRO A C 1
ATOM 826 O O . PRO A 1 108 ? -0.931 -2.397 -9.831 1.00 91.19 108 PRO A O 1
ATOM 829 N N . SER A 1 109 ? -1.112 -2.395 -7.606 1.00 89.50 109 SER A N 1
ATOM 830 C CA . SER A 1 109 ? 0.303 -2.662 -7.399 1.00 89.50 109 SER A CA 1
ATOM 831 C C . SER A 1 109 ? 0.776 -3.944 -8.078 1.00 89.50 109 SER A C 1
ATOM 833 O O . SER A 1 109 ? 0.269 -5.034 -7.825 1.00 89.50 109 SER A O 1
ATOM 835 N N . GLY A 1 110 ? 1.811 -3.801 -8.907 1.00 88.00 110 GLY A N 1
ATOM 836 C CA . GLY A 1 110 ? 2.382 -4.886 -9.704 1.00 88.00 110 GLY A CA 1
ATOM 837 C C . GLY A 1 110 ? 1.897 -4.923 -11.151 1.00 88.00 110 GLY A C 1
ATOM 838 O O . GLY A 1 110 ? 2.452 -5.688 -11.936 1.00 88.00 110 GLY A O 1
ATOM 839 N N . TRP A 1 111 ? 0.924 -4.088 -11.516 1.00 88.44 111 TRP A N 1
ATOM 840 C CA . TRP A 1 111 ? 0.465 -3.964 -12.894 1.00 88.44 111 TRP A CA 1
ATOM 841 C C . TRP A 1 111 ? 1.327 -2.978 -13.682 1.00 88.44 111 TRP A C 1
ATOM 843 O O . TRP A 1 111 ? 1.880 -2.016 -13.139 1.00 88.44 111 TRP A O 1
ATOM 853 N N . ASP A 1 112 ? 1.427 -3.230 -14.984 1.00 86.50 112 ASP A N 1
ATOM 854 C CA . ASP A 1 112 ? 1.880 -2.242 -15.948 1.00 86.50 112 ASP A CA 1
ATOM 855 C C . ASP A 1 112 ? 0.778 -1.199 -16.140 1.00 86.50 112 ASP A C 1
ATOM 857 O O . ASP A 1 112 ? -0.405 -1.541 -16.205 1.00 86.50 112 ASP A O 1
ATOM 861 N N . VAL A 1 113 ? 1.166 0.069 -16.257 1.00 81.38 113 VAL A N 1
ATOM 862 C CA . VAL A 1 113 ? 0.218 1.185 -16.388 1.00 81.38 113 VAL A CA 1
ATOM 863 C C . VAL A 1 113 ? -0.625 1.067 -17.658 1.00 81.38 113 VAL A C 1
ATOM 865 O O . VAL A 1 113 ? -1.800 1.416 -17.645 1.00 81.38 113 VAL A O 1
ATOM 868 N N . GLU A 1 114 ? -0.035 0.577 -18.748 1.00 81.19 114 GLU A N 1
ATOM 869 C CA . GLU A 1 114 ? -0.694 0.500 -20.053 1.00 81.19 114 GLU A CA 1
ATOM 870 C C . GLU A 1 114 ? -1.163 -0.921 -20.362 1.00 81.19 114 GLU A C 1
ATOM 872 O O . GLU A 1 114 ? -2.232 -1.122 -20.934 1.00 81.19 114 GLU A O 1
ATOM 877 N N . LYS A 1 115 ? -0.361 -1.921 -19.987 1.00 83.62 115 LYS A N 1
ATOM 878 C CA . LYS A 1 115 ? -0.587 -3.321 -20.367 1.00 83.62 115 LYS A CA 1
ATOM 879 C C . LYS A 1 115 ? -1.321 -4.141 -19.303 1.00 83.62 115 LYS A C 1
ATOM 881 O O . LYS A 1 115 ? -1.631 -5.303 -19.555 1.00 83.62 115 LYS A O 1
ATOM 886 N N . GLY A 1 116 ? -1.600 -3.567 -18.132 1.00 86.38 116 GLY A N 1
ATOM 887 C CA . GLY A 1 116 ? -2.275 -4.256 -17.033 1.00 86.38 116 GLY A CA 1
ATOM 888 C C . GLY A 1 116 ? -1.406 -5.329 -16.366 1.00 86.38 116 GLY A C 1
ATOM 889 O O . GLY A 1 116 ? -0.191 -5.171 -16.243 1.00 86.38 116 GLY A O 1
ATOM 890 N N . ASP A 1 117 ? -2.017 -6.426 -15.906 1.00 89.31 117 ASP A N 1
ATOM 891 C CA . ASP A 1 117 ? -1.353 -7.492 -15.131 1.00 89.31 117 ASP A CA 1
ATOM 892 C C . ASP A 1 117 ? -0.429 -8.403 -15.968 1.00 89.31 117 ASP A C 1
ATOM 894 O O . ASP A 1 117 ? -0.623 -9.615 -16.060 1.00 89.31 117 ASP A O 1
ATOM 898 N N . ILE A 1 118 ? 0.614 -7.840 -16.581 1.00 88.25 118 ILE A N 1
ATOM 899 C CA . ILE A 1 118 ? 1.577 -8.603 -17.397 1.00 88.25 118 ILE A CA 1
ATOM 900 C C . ILE A 1 118 ? 2.441 -9.571 -16.577 1.00 88.25 118 ILE A C 1
ATOM 902 O O . ILE A 1 118 ? 3.084 -10.452 -17.142 1.00 88.25 118 ILE A O 1
ATOM 906 N N . LEU A 1 119 ? 2.471 -9.405 -15.251 1.00 86.69 119 LEU A N 1
ATOM 907 C CA . LEU A 1 119 ? 3.176 -10.290 -14.324 1.00 86.69 119 LEU A CA 1
ATOM 908 C C . LEU A 1 119 ? 2.289 -11.421 -13.789 1.00 86.69 119 LEU A C 1
ATOM 910 O O . LEU A 1 119 ? 2.777 -12.224 -12.994 1.00 86.69 119 LEU A O 1
ATOM 914 N N . ALA A 1 120 ? 1.016 -11.484 -14.200 1.00 90.00 120 ALA A N 1
ATOM 915 C CA . ALA A 1 120 ? 0.035 -12.443 -13.696 1.00 90.00 120 ALA A CA 1
ATOM 916 C C . ALA A 1 120 ? 0.027 -12.510 -12.156 1.00 90.00 120 ALA A C 1
ATOM 918 O O . ALA A 1 120 ? 0.046 -13.585 -11.550 1.00 90.00 120 ALA A O 1
ATOM 919 N N . THR A 1 121 ? 0.032 -11.338 -11.513 1.00 88.50 121 THR A N 1
ATOM 920 C CA . THR A 1 121 ? 0.038 -11.188 -10.053 1.00 88.50 121 THR A CA 1
ATOM 921 C C . THR A 1 121 ? -1.176 -11.847 -9.401 1.00 88.50 121 THR A C 1
ATOM 923 O O . THR A 1 121 ? -1.107 -12.254 -8.237 1.00 88.50 121 THR A O 1
ATOM 926 N N . GLY A 1 122 ? -2.293 -11.952 -10.132 1.00 91.31 122 GLY A N 1
ATOM 927 C CA . GLY A 1 122 ? -3.555 -12.476 -9.611 1.00 91.31 122 GLY A CA 1
ATOM 928 C C . GLY A 1 122 ? -4.175 -11.565 -8.548 1.00 91.31 122 GLY A C 1
ATOM 929 O O . GLY A 1 122 ? -4.974 -12.022 -7.727 1.00 91.31 122 GLY A O 1
ATOM 930 N N . TYR A 1 123 ? -3.763 -10.296 -8.532 1.00 93.12 123 TYR A N 1
ATOM 931 C CA . TYR A 1 123 ? -4.289 -9.260 -7.661 1.00 93.12 123 TYR A CA 1
ATOM 932 C C . TYR A 1 123 ? -5.328 -8.421 -8.404 1.00 93.12 123 TYR A C 1
ATOM 934 O O . TYR A 1 123 ? -5.016 -7.774 -9.401 1.00 93.12 123 TYR A O 1
ATOM 942 N N . TYR A 1 124 ? -6.549 -8.409 -7.868 1.00 92.94 124 TYR A N 1
ATOM 943 C CA . TYR A 1 124 ? -7.674 -7.642 -8.397 1.00 92.94 124 TYR A CA 1
ATOM 944 C C . TYR A 1 124 ? -8.325 -6.856 -7.251 1.00 92.94 124 TYR A C 1
ATOM 946 O O . TYR A 1 124 ? -8.982 -7.466 -6.402 1.00 92.94 124 TYR A O 1
ATOM 954 N N . PRO A 1 125 ? -8.110 -5.534 -7.152 1.00 91.25 125 PRO A N 1
ATOM 955 C CA . PRO A 1 125 ? -8.717 -4.729 -6.099 1.00 91.25 125 PRO A CA 1
ATOM 956 C C . PRO A 1 125 ? -10.234 -4.625 -6.283 1.00 91.25 125 PRO A C 1
ATOM 958 O O . PRO A 1 125 ? -10.761 -4.748 -7.385 1.00 91.25 125 PRO A O 1
ATOM 961 N N . SER A 1 126 ? -10.934 -4.343 -5.188 1.00 92.25 126 SER A N 1
ATOM 962 C CA . SER A 1 126 ? -12.376 -4.079 -5.167 1.00 92.25 126 SER A CA 1
ATOM 963 C C . SER A 1 126 ? -12.747 -2.754 -5.838 1.00 92.25 126 SER A C 1
ATOM 965 O O . SER A 1 126 ? -13.895 -2.567 -6.224 1.00 92.25 126 SER A O 1
ATOM 967 N N . GLY A 1 127 ? -11.795 -1.828 -5.961 1.00 88.00 127 GLY A N 1
ATOM 968 C CA . GLY A 1 127 ? -11.990 -0.548 -6.633 1.00 88.00 127 GLY A CA 1
ATOM 969 C C . GLY A 1 127 ? -10.670 0.155 -6.937 1.00 88.00 127 GLY A C 1
ATOM 970 O O . GLY A 1 127 ? -9.620 -0.213 -6.404 1.00 88.00 127 GLY A O 1
ATOM 971 N N . LEU A 1 128 ? -10.735 1.173 -7.796 1.00 85.94 128 LEU A N 1
ATOM 972 C CA . LEU A 1 128 ? -9.589 1.966 -8.238 1.00 85.94 128 LEU A CA 1
ATOM 973 C C . LEU A 1 128 ? -9.847 3.463 -8.013 1.00 85.94 128 LEU A C 1
ATOM 975 O O . LEU A 1 128 ? -10.852 4.006 -8.465 1.00 85.94 128 LEU A O 1
ATOM 979 N N . CYS A 1 129 ? -8.904 4.136 -7.363 1.00 83.31 129 CYS A N 1
ATOM 980 C CA . CYS A 1 129 ? -8.892 5.575 -7.121 1.00 83.31 129 CYS A CA 1
ATOM 981 C C . CYS A 1 129 ? -7.838 6.237 -8.024 1.00 83.31 129 CYS A C 1
ATOM 983 O O . CYS A 1 129 ? -6.683 6.364 -7.619 1.00 83.31 129 CYS A O 1
ATOM 985 N N . SER A 1 130 ? -8.213 6.641 -9.243 1.00 76.06 130 SER A N 1
ATOM 986 C CA . SER A 1 130 ? -7.289 7.237 -10.229 1.00 76.06 130 SER A CA 1
ATOM 987 C C . SER A 1 130 ? -6.790 8.634 -9.825 1.00 76.06 130 SER A C 1
ATOM 989 O O . SER A 1 130 ? -7.553 9.445 -9.296 1.00 76.06 130 SER A O 1
ATOM 991 N N . LEU A 1 131 ? -5.512 8.934 -10.095 1.00 67.69 131 LEU A N 1
ATOM 992 C CA . LEU A 1 131 ? -4.869 10.218 -9.793 1.00 67.69 131 LEU A CA 1
ATOM 993 C C . LEU A 1 131 ? -4.388 10.913 -11.076 1.00 67.69 131 LEU A C 1
ATOM 995 O O . LEU A 1 131 ? -3.193 11.084 -11.291 1.00 67.69 131 LEU A O 1
ATOM 999 N N . SER A 1 132 ? -5.303 11.327 -11.954 1.00 50.62 132 SER A N 1
ATOM 1000 C CA . SER A 1 132 ? -4.983 12.149 -13.135 1.00 50.62 132 SER A CA 1
ATOM 1001 C C . SER A 1 132 ? -6.205 12.955 -13.570 1.00 50.62 132 SER A C 1
ATOM 1003 O O . SER A 1 132 ? -7.031 12.461 -14.321 1.00 50.62 132 SER A O 1
ATOM 1005 N N . VAL A 1 133 ? -6.288 14.202 -13.081 1.00 34.12 133 VAL A N 1
ATOM 1006 C CA . VAL A 1 1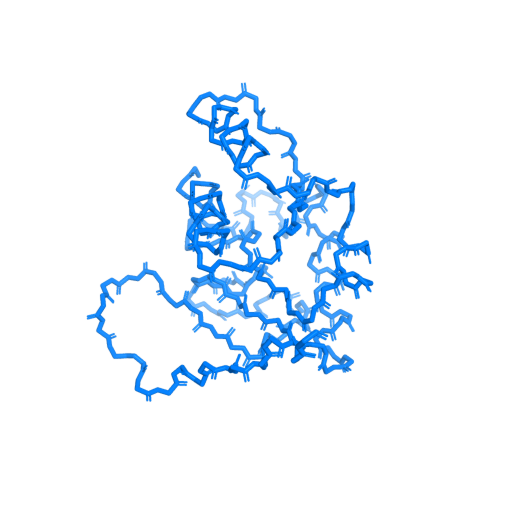33 ? -7.417 15.145 -13.231 1.00 34.12 133 VAL A CA 1
ATOM 1007 C C . VAL A 1 133 ? -8.722 14.584 -12.648 1.00 34.12 133 VAL A C 1
ATOM 1009 O O . VAL A 1 133 ? -9.111 13.452 -12.895 1.00 34.12 133 VAL A O 1
ATOM 1012 N N . PHE A 1 134 ? -9.439 15.385 -11.859 1.00 37.00 134 PHE A N 1
ATOM 1013 C CA . PHE A 1 134 ? -10.831 15.089 -11.513 1.00 37.00 134 PHE A CA 1
ATOM 1014 C C . PHE A 1 134 ? -11.675 15.089 -12.797 1.00 37.00 134 PHE A C 1
ATOM 1016 O O . PHE A 1 134 ? -12.286 16.095 -13.134 1.00 37.00 134 PHE A O 1
ATOM 1023 N N . THR A 1 135 ? -11.679 13.988 -13.544 1.00 28.28 135 THR A N 1
ATOM 1024 C CA . THR A 1 135 ? -12.608 13.769 -14.649 1.00 28.28 135 THR A CA 1
ATOM 1025 C C . THR A 1 135 ? -12.994 12.297 -14.669 1.00 28.28 135 THR A C 1
ATOM 1027 O O . THR A 1 135 ? -12.198 11.440 -15.027 1.00 28.28 135 THR A O 1
ATOM 1030 N N . CYS A 1 136 ? -14.241 12.050 -14.273 1.00 29.94 136 CYS A N 1
ATOM 1031 C CA . CYS A 1 136 ? -15.057 10.909 -14.674 1.00 29.94 136 CYS A CA 1
ATOM 1032 C C . CYS A 1 136 ? -14.516 9.499 -14.349 1.00 29.94 136 CYS A C 1
ATOM 1034 O O . CYS A 1 136 ? -14.005 8.782 -15.202 1.00 29.94 136 CYS A O 1
ATOM 1036 N N . LEU A 1 137 ? -14.774 9.050 -13.122 1.00 26.61 137 LEU A N 1
ATOM 1037 C CA . LEU A 1 137 ? -15.360 7.724 -12.928 1.00 26.61 137 LEU A CA 1
ATOM 1038 C C . LEU A 1 137 ? -16.661 7.951 -12.158 1.00 26.61 137 LEU A C 1
ATOM 1040 O O . LEU A 1 137 ? -16.643 8.143 -10.944 1.00 26.61 137 LEU A O 1
ATOM 1044 N N . GLU A 1 138 ? -17.782 8.000 -12.879 1.00 26.06 138 GLU A N 1
ATOM 1045 C CA . GLU A 1 138 ? -19.129 8.133 -12.301 1.00 26.06 138 GLU A CA 1
ATOM 1046 C C . GLU A 1 138 ? -19.568 6.915 -11.470 1.00 26.06 138 GLU A C 1
ATOM 1048 O O . GLU A 1 138 ? -20.648 6.932 -10.896 1.00 26.06 138 GLU A O 1
ATOM 1053 N N . GLU A 1 139 ? -18.722 5.899 -11.291 1.00 25.92 139 GLU A N 1
ATOM 1054 C CA . GLU A 1 139 ? -19.009 4.765 -10.407 1.00 25.92 139 GLU A CA 1
ATOM 1055 C C . GLU A 1 139 ? -17.813 4.377 -9.530 1.00 25.92 139 GLU A C 1
ATOM 1057 O O . GLU A 1 139 ? -17.450 3.209 -9.406 1.00 25.92 139 GLU A O 1
ATOM 1062 N N . VAL A 1 140 ? -17.198 5.345 -8.843 1.00 28.64 140 VAL A N 1
ATOM 1063 C CA . VAL A 1 140 ? -16.514 4.984 -7.593 1.00 28.64 140 VAL A CA 1
ATOM 1064 C C . VAL A 1 140 ? -17.601 4.767 -6.548 1.00 28.64 140 VAL A C 1
ATOM 1066 O O . VAL A 1 140 ? -18.084 5.712 -5.922 1.00 28.64 140 VAL A O 1
ATOM 1069 N N . THR A 1 141 ? -18.014 3.512 -6.366 1.00 24.05 141 THR A N 1
ATOM 1070 C CA . THR A 1 141 ? -18.800 3.110 -5.200 1.00 24.05 141 THR A CA 1
ATOM 1071 C C . THR A 1 141 ? -17.963 3.410 -3.959 1.00 24.05 141 THR A C 1
ATOM 1073 O O . THR A 1 141 ? -17.088 2.639 -3.568 1.00 24.05 141 THR A O 1
ATOM 1076 N N . PHE A 1 142 ? -18.206 4.561 -3.331 1.00 26.22 142 PHE A N 1
ATOM 1077 C CA . PHE A 1 142 ? -17.789 4.781 -1.957 1.00 26.22 142 PHE A CA 1
ATOM 1078 C C . PHE A 1 142 ? -18.536 3.751 -1.114 1.00 26.22 142 PHE A C 1
ATOM 1080 O O . PHE A 1 142 ? -19.715 3.924 -0.807 1.00 26.22 142 PHE A O 1
ATOM 1087 N N . PHE A 1 143 ? -17.868 2.662 -0.743 1.00 27.22 143 PHE A N 1
ATOM 1088 C CA . PHE A 1 143 ? -18.364 1.830 0.338 1.00 27.22 143 PHE A CA 1
ATOM 1089 C C . PHE A 1 143 ? -18.258 2.644 1.631 1.00 27.22 143 PHE A C 1
ATOM 1091 O O . PHE A 1 143 ? -17.213 2.710 2.274 1.00 27.22 143 PHE A O 1
ATOM 1098 N N . HIS A 1 144 ? -19.352 3.317 1.985 1.00 29.47 144 HIS A N 1
ATOM 1099 C CA . HIS A 1 144 ? -19.573 3.838 3.323 1.00 29.47 144 HIS A CA 1
ATOM 1100 C C . HIS A 1 144 ? -19.885 2.644 4.229 1.00 29.47 144 HIS A C 1
ATOM 1102 O O . HIS A 1 144 ? -21.046 2.291 4.426 1.00 29.47 144 HIS A O 1
ATOM 1108 N N . PHE A 1 145 ? -18.855 1.985 4.758 1.00 36.22 145 PHE A N 1
ATOM 1109 C CA . PHE A 1 145 ? -19.058 1.122 5.915 1.00 36.22 145 PHE A CA 1
ATOM 1110 C C . PHE A 1 145 ? -19.108 2.035 7.132 1.00 36.22 145 PHE A C 1
ATOM 1112 O O . PHE A 1 145 ? -18.131 2.695 7.484 1.00 36.22 145 PHE A O 1
ATOM 1119 N N . GLY A 1 146 ? -20.329 2.181 7.647 1.00 27.17 146 GLY A N 1
ATOM 1120 C CA . GLY A 1 146 ? -20.661 3.129 8.693 1.00 27.17 146 GLY A CA 1
ATOM 1121 C C . GLY A 1 146 ? -19.771 2.954 9.915 1.00 27.17 146 GLY A C 1
ATOM 1122 O O . GLY A 1 146 ? -19.395 1.841 10.281 1.00 27.17 146 GLY A O 1
ATOM 1123 N N . LEU A 1 147 ? -19.481 4.082 10.560 1.00 29.84 147 LEU A N 1
ATOM 1124 C CA . LEU A 1 147 ? -18.988 4.109 11.931 1.00 29.84 147 LEU A CA 1
ATOM 1125 C C . LEU A 1 147 ? -19.807 3.114 12.774 1.00 29.84 147 LEU A C 1
ATOM 1127 O O . LEU A 1 147 ? -21.044 3.132 12.669 1.00 29.84 147 LEU A O 1
ATOM 1131 N N . PRO A 1 148 ? -19.183 2.280 13.626 1.00 29.86 148 PRO A N 1
ATOM 1132 C CA . PRO A 1 148 ? -19.941 1.633 14.678 1.00 29.86 148 PRO A CA 1
ATOM 1133 C C . PRO A 1 148 ? -20.661 2.729 15.469 1.00 29.86 148 PRO A C 1
ATOM 1135 O O . PRO A 1 148 ? -20.059 3.708 15.913 1.00 29.86 148 PRO A O 1
ATOM 1138 N N . LYS A 1 149 ? -21.988 2.602 15.541 1.00 34.78 149 LYS A N 1
ATOM 1139 C CA . LYS A 1 149 ? -22.834 3.457 16.369 1.00 34.78 149 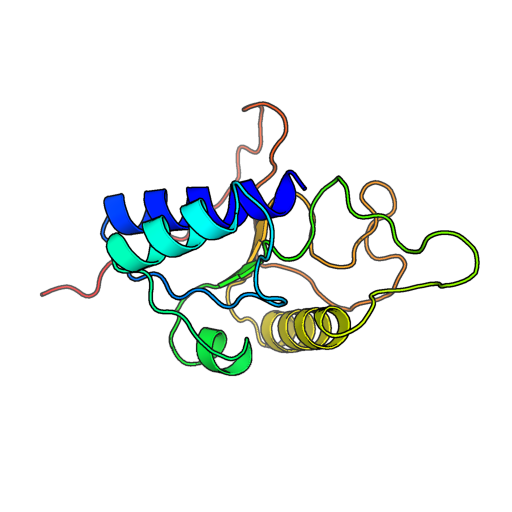LYS A CA 1
ATOM 1140 C C . LYS A 1 149 ? -22.427 3.262 17.830 1.00 34.78 149 LYS A C 1
ATOM 1142 O O . LYS A 1 149 ? -22.369 2.114 18.260 1.00 34.78 149 LYS A O 1
ATOM 1147 N N . SER A 1 150 ? -22.267 4.400 18.515 1.00 41.44 150 SER A N 1
ATOM 1148 C CA . SER A 1 150 ? -22.195 4.618 19.974 1.00 41.44 150 SER A CA 1
ATOM 1149 C C . SER A 1 150 ? -21.133 3.848 20.749 1.00 41.44 150 SER A C 1
ATOM 1151 O O . SER A 1 150 ? -21.299 2.620 20.904 1.00 41.44 150 SER A O 1
#

Radius of gyration: 15.45 Å; chains: 1; bounding box: 41×29×40 Å